Protein AF-A0AA50R0K1-F1 (afdb_monomer)

Structure (mmCIF, N/CA/C/O backbone):
data_AF-A0AA50R0K1-F1
#
_entry.id   AF-A0AA50R0K1-F1
#
loop_
_atom_site.group_PDB
_atom_site.id
_atom_site.type_symbol
_atom_site.label_atom_id
_atom_site.label_alt_id
_atom_site.label_comp_id
_atom_site.label_asym_id
_atom_site.label_entity_id
_atom_site.label_seq_id
_atom_site.pdbx_PDB_ins_code
_atom_site.Cartn_x
_atom_site.Cartn_y
_atom_site.Cartn_z
_atom_site.occupancy
_atom_site.B_iso_or_equiv
_atom_site.auth_seq_id
_atom_site.auth_comp_id
_atom_site.auth_asym_id
_atom_site.auth_atom_id
_atom_site.pdbx_PDB_model_num
ATOM 1 N N . ARG A 1 1 ? 7.514 21.927 2.673 1.00 50.72 1 ARG A N 1
ATOM 2 C CA . ARG A 1 1 ? 8.994 22.015 2.848 1.00 50.72 1 ARG A CA 1
ATOM 3 C C . ARG A 1 1 ? 9.531 20.939 3.799 1.00 50.72 1 ARG A C 1
ATOM 5 O O . ARG A 1 1 ? 10.527 20.333 3.444 1.00 50.72 1 ARG A O 1
ATOM 12 N N . ALA A 1 2 ? 8.884 20.657 4.939 1.00 49.72 2 ALA A N 1
ATOM 13 C CA . ALA A 1 2 ? 9.292 19.569 5.846 1.00 49.72 2 ALA A CA 1
ATOM 14 C C . ALA A 1 2 ? 9.049 18.148 5.285 1.00 49.72 2 ALA A C 1
ATOM 16 O O . ALA A 1 2 ? 9.862 17.261 5.512 1.00 49.72 2 ALA A O 1
ATOM 17 N N . SER A 1 3 ? 7.988 17.952 4.493 1.00 46.94 3 SER A N 1
ATOM 18 C CA . SER A 1 3 ? 7.678 16.689 3.800 1.00 46.94 3 SER A CA 1
ATOM 19 C C . SER A 1 3 ? 8.808 16.225 2.877 1.00 46.94 3 SER A C 1
ATOM 21 O O . SER A 1 3 ? 9.315 15.117 3.009 1.00 46.94 3 SER A O 1
ATOM 23 N N . ARG A 1 4 ? 9.299 17.127 2.021 1.00 55.22 4 ARG A N 1
ATOM 24 C CA . AR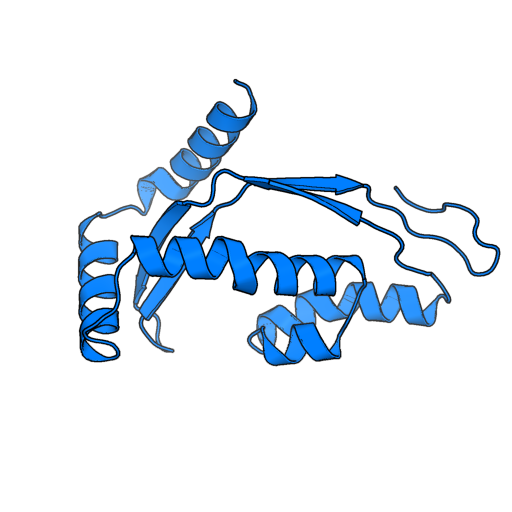G A 1 4 ? 10.431 16.867 1.118 1.00 55.22 4 ARG A CA 1
ATOM 25 C C . ARG A 1 4 ? 11.704 16.433 1.859 1.00 55.22 4 ARG A C 1
ATOM 27 O O . ARG A 1 4 ? 12.388 15.527 1.407 1.00 55.22 4 ARG A O 1
ATOM 34 N N . PHE A 1 5 ? 11.977 17.015 3.026 1.00 49.81 5 PHE A N 1
ATOM 35 C CA . PHE A 1 5 ? 13.126 16.644 3.859 1.00 49.81 5 PHE A CA 1
ATOM 36 C C . PHE A 1 5 ? 12.999 15.231 4.462 1.00 49.81 5 PHE A C 1
ATOM 38 O O . PHE A 1 5 ? 14.002 14.550 4.665 1.00 49.81 5 PHE A O 1
ATOM 45 N N . MET A 1 6 ? 11.775 14.761 4.729 1.00 55.28 6 MET A N 1
ATOM 46 C CA . MET A 1 6 ? 11.520 13.393 5.197 1.00 55.28 6 MET A CA 1
ATOM 47 C C . MET A 1 6 ? 11.699 12.379 4.063 1.00 55.28 6 MET A C 1
ATOM 49 O O . MET A 1 6 ? 12.375 11.374 4.270 1.00 55.28 6 MET A O 1
ATOM 53 N N . THR A 1 7 ? 11.199 12.673 2.857 1.00 56.12 7 THR A N 1
ATOM 54 C CA . THR A 1 7 ? 11.459 11.858 1.654 1.00 56.12 7 THR A CA 1
ATOM 55 C C . THR A 1 7 ? 12.957 11.776 1.358 1.00 56.12 7 THR A C 1
ATOM 57 O O . THR A 1 7 ? 13.484 10.691 1.129 1.00 56.12 7 THR A O 1
ATOM 60 N N . GLU A 1 8 ? 13.677 12.897 1.456 1.00 54.00 8 GLU A N 1
ATOM 61 C CA . GLU A 1 8 ? 15.134 12.946 1.290 1.00 54.00 8 GLU A CA 1
ATOM 62 C C . GLU A 1 8 ? 15.866 12.126 2.364 1.00 54.00 8 GLU A C 1
ATOM 64 O O . GLU A 1 8 ? 16.850 11.461 2.051 1.00 54.00 8 GLU A O 1
ATOM 69 N N . LYS A 1 9 ? 15.372 12.092 3.611 1.00 56.50 9 LYS A N 1
ATOM 70 C CA . LYS A 1 9 ? 15.950 11.257 4.675 1.00 56.50 9 LYS A CA 1
ATOM 71 C C . LYS A 1 9 ? 15.682 9.769 4.487 1.00 56.50 9 LYS A C 1
ATOM 73 O O . LYS A 1 9 ? 16.606 8.977 4.647 1.00 56.50 9 LYS A O 1
ATOM 78 N N . VAL A 1 10 ? 14.459 9.387 4.128 1.00 57.88 10 VAL A N 1
ATOM 79 C CA . VAL A 1 10 ? 14.113 7.996 3.801 1.00 57.88 10 VAL A CA 1
ATOM 80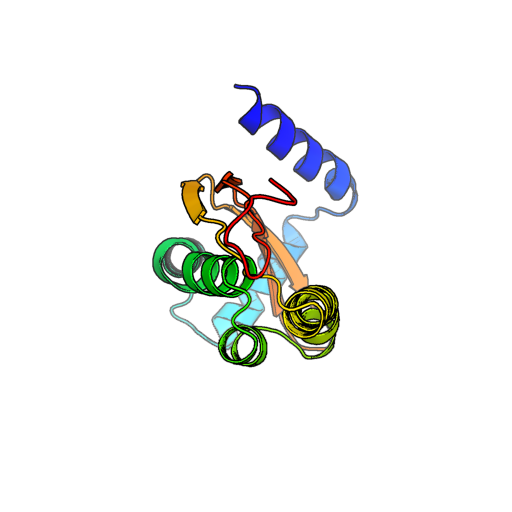 C C . VAL A 1 10 ? 14.961 7.533 2.619 1.00 57.88 10 VAL A C 1
ATOM 82 O O . VAL A 1 10 ? 15.656 6.528 2.731 1.00 57.88 10 VAL A O 1
ATOM 85 N N . SER A 1 11 ? 15.030 8.333 1.553 1.00 52.88 11 SER A N 1
ATOM 86 C CA . SER A 1 11 ? 15.952 8.105 0.443 1.00 52.88 11 SER A CA 1
ATOM 87 C C . SER A 1 11 ? 17.400 7.983 0.945 1.00 52.88 11 SER A C 1
ATOM 89 O O . SER A 1 11 ? 18.032 6.974 0.686 1.00 52.88 11 SER A O 1
ATOM 91 N N . SER A 1 12 ? 17.913 8.882 1.792 1.00 54.62 12 SER A N 1
ATOM 92 C CA . SER A 1 12 ? 19.287 8.789 2.326 1.00 54.62 12 SER A CA 1
ATOM 93 C C . SER A 1 12 ? 19.581 7.533 3.165 1.00 54.62 12 SER A C 1
ATOM 95 O O . SER A 1 12 ? 20.701 7.031 3.119 1.00 54.62 12 SER A O 1
ATOM 97 N N . LEU A 1 13 ? 18.595 6.988 3.891 1.00 56.66 13 LEU A N 1
ATOM 98 C CA . LEU A 1 13 ? 18.743 5.749 4.669 1.00 56.66 13 LEU A CA 1
ATOM 99 C C . LEU A 1 13 ? 18.802 4.513 3.766 1.00 56.66 13 LEU A C 1
ATOM 101 O O . LEU A 1 13 ? 19.523 3.563 4.059 1.00 56.66 13 LEU A O 1
ATOM 105 N N . PHE A 1 14 ? 18.098 4.554 2.638 1.00 53.94 14 PHE A N 1
ATOM 106 C CA . PHE A 1 14 ? 18.197 3.551 1.579 1.00 53.94 14 PHE A CA 1
ATOM 107 C C . PHE A 1 14 ? 19.362 3.848 0.594 1.00 53.94 14 PHE A C 1
ATOM 109 O O . PHE A 1 14 ? 19.714 3.002 -0.229 1.00 53.94 14 PHE A O 1
ATOM 116 N N . GLY A 1 15 ? 20.022 5.006 0.778 1.00 47.66 15 GLY A N 1
ATOM 117 C CA . GLY A 1 15 ? 21.138 5.634 0.046 1.00 47.66 15 GLY A CA 1
ATOM 118 C C . GLY A 1 15 ? 22.250 4.711 -0.421 1.00 47.66 15 GLY A C 1
ATOM 119 O O . GLY A 1 15 ? 22.692 4.765 -1.566 1.00 47.66 15 GLY A O 1
ATOM 120 N N . ASN A 1 16 ? 22.697 3.852 0.489 1.00 49.50 16 ASN A N 1
ATOM 121 C CA . ASN A 1 16 ? 23.850 2.982 0.277 1.00 49.50 16 ASN A CA 1
ATOM 122 C C . ASN A 1 16 ? 23.511 1.661 -0.438 1.00 49.50 16 ASN A C 1
ATOM 124 O O . ASN A 1 16 ? 24.412 0.860 -0.661 1.00 49.50 16 ASN A O 1
ATOM 128 N N . ILE A 1 17 ? 22.241 1.417 -0.789 1.00 53.31 17 ILE A N 1
ATOM 129 C CA . ILE A 1 17 ? 21.770 0.196 -1.480 1.00 53.31 17 ILE A CA 1
ATOM 130 C C . ILE A 1 17 ? 21.334 0.518 -2.928 1.00 53.31 17 ILE A C 1
ATOM 132 O O . ILE A 1 17 ? 20.916 -0.355 -3.686 1.00 53.31 17 ILE A O 1
ATOM 136 N N . PHE A 1 18 ? 21.429 1.782 -3.345 1.00 60.00 18 PHE A N 1
ATOM 137 C CA . PHE A 1 18 ? 20.903 2.238 -4.624 1.00 60.00 18 PHE A CA 1
ATOM 138 C C . PHE A 1 18 ? 21.894 2.092 -5.769 1.00 60.00 18 PHE A C 1
ATOM 140 O O . PHE A 1 18 ? 22.759 2.943 -5.983 1.00 60.00 18 PHE A O 1
ATOM 147 N N . GLU A 1 19 ? 21.667 1.097 -6.614 1.00 61.31 19 GLU A N 1
ATOM 148 C CA . GLU A 1 19 ? 22.197 1.132 -7.966 1.00 61.31 19 GLU A CA 1
ATOM 149 C C . GLU A 1 19 ? 21.057 1.364 -8.962 1.00 61.31 19 GLU A C 1
ATOM 151 O O . GLU A 1 19 ? 20.119 0.575 -9.066 1.00 61.31 19 GLU A O 1
ATOM 156 N N . LYS A 1 20 ? 21.138 2.446 -9.749 1.00 63.97 20 LYS A N 1
ATOM 157 C CA . LYS A 1 20 ? 20.198 2.719 -10.859 1.00 63.97 20 LYS A CA 1
ATOM 158 C C . LYS A 1 20 ? 20.089 1.537 -11.842 1.00 63.97 20 LYS A C 1
ATOM 160 O O . LYS A 1 20 ? 19.085 1.393 -12.537 1.00 63.97 20 LYS A O 1
ATOM 165 N N . THR A 1 21 ? 21.124 0.703 -11.897 1.00 73.69 21 THR A N 1
ATOM 166 C CA . THR A 1 21 ? 21.202 -0.540 -12.673 1.00 73.69 21 THR A CA 1
ATOM 167 C C . THR A 1 21 ? 20.182 -1.581 -12.207 1.00 73.69 21 THR A C 1
ATOM 169 O O . THR A 1 21 ? 19.588 -2.240 -13.057 1.00 73.69 21 THR A O 1
ATOM 172 N N . GLU A 1 22 ? 19.915 -1.699 -10.904 1.00 84.06 22 GLU A N 1
ATOM 173 C CA . GLU A 1 22 ? 18.979 -2.689 -10.350 1.00 84.06 22 GLU A CA 1
ATOM 174 C C . GLU A 1 22 ? 17.526 -2.366 -10.705 1.00 84.06 22 GLU A C 1
ATOM 176 O O . GLU A 1 22 ? 16.777 -3.247 -11.137 1.00 84.06 22 GLU A O 1
ATOM 181 N N . LEU A 1 23 ? 17.148 -1.084 -10.655 1.00 87.25 23 LEU A N 1
ATOM 182 C CA . LEU A 1 23 ? 15.840 -0.640 -11.139 1.00 87.25 23 LEU A CA 1
ATOM 183 C C . LEU A 1 23 ? 15.675 -0.943 -12.636 1.00 87.25 23 LEU A C 1
ATOM 185 O O . LEU A 1 23 ? 14.654 -1.494 -13.034 1.00 87.25 23 LEU A O 1
ATOM 189 N N . SER A 1 24 ? 16.684 -0.640 -13.459 1.00 88.06 24 SER A N 1
ATOM 190 C CA . SER A 1 24 ? 16.634 -0.894 -14.907 1.00 88.06 24 SER A CA 1
ATOM 191 C C . SER A 1 24 ? 16.483 -2.385 -15.244 1.00 88.06 24 SER A C 1
ATOM 193 O O . SER A 1 24 ? 15.639 -2.755 -16.064 1.00 88.06 24 SER A O 1
ATOM 195 N N . LYS A 1 25 ? 17.246 -3.261 -14.571 1.00 91.12 25 LYS A N 1
ATOM 196 C CA . LYS A 1 25 ? 17.115 -4.721 -14.718 1.00 91.12 25 LYS A CA 1
ATOM 197 C C . LYS A 1 25 ? 15.715 -5.191 -14.335 1.00 91.12 25 LYS A C 1
ATOM 199 O O . LYS A 1 25 ? 15.085 -5.913 -15.098 1.00 91.12 25 LYS A O 1
ATOM 204 N N . THR A 1 26 ? 15.211 -4.730 -13.193 1.00 94.19 26 THR A N 1
ATOM 205 C CA . THR A 1 26 ? 13.879 -5.104 -12.702 1.00 94.19 26 THR A CA 1
ATOM 206 C C . THR A 1 26 ? 12.787 -4.666 -13.677 1.00 94.19 26 THR A C 1
ATOM 208 O O . THR A 1 26 ? 11.938 -5.470 -14.045 1.00 94.19 26 THR A O 1
ATOM 211 N N . LEU A 1 27 ? 12.841 -3.422 -14.166 1.00 93.06 27 LEU A N 1
ATOM 212 C CA . LEU A 1 27 ? 11.908 -2.914 -15.176 1.00 93.06 27 LEU A CA 1
ATOM 213 C C . LEU A 1 27 ? 11.986 -3.709 -16.483 1.00 93.06 27 LEU A C 1
ATOM 215 O O . LEU A 1 27 ? 10.958 -3.972 -17.094 1.00 93.06 27 LEU A O 1
ATOM 219 N N . THR A 1 28 ? 13.185 -4.133 -16.889 1.00 93.62 28 THR A N 1
ATOM 220 C CA . THR A 1 28 ? 13.363 -4.984 -18.073 1.00 93.62 28 THR A CA 1
ATOM 221 C C . THR A 1 28 ? 12.635 -6.317 -17.907 1.00 93.62 28 THR A C 1
ATOM 223 O O . THR A 1 28 ? 11.948 -6.745 -18.831 1.00 93.62 28 THR A O 1
ATOM 226 N N . GLU A 1 29 ? 12.734 -6.959 -16.739 1.00 95.75 29 GLU A N 1
ATOM 227 C CA . GLU A 1 29 ? 11.992 -8.196 -16.465 1.00 95.75 29 GLU A CA 1
ATOM 228 C C . GLU A 1 29 ? 10.477 -7.970 -16.429 1.00 95.75 29 GLU A C 1
ATOM 230 O O . GLU A 1 29 ? 9.734 -8.775 -16.984 1.00 95.75 29 GLU A O 1
ATOM 235 N N . VAL A 1 30 ? 10.008 -6.852 -15.866 1.00 95.75 30 VAL A N 1
ATOM 236 C CA . VAL A 1 30 ? 8.580 -6.491 -15.908 1.00 95.75 30 VAL A CA 1
ATOM 237 C C . VAL A 1 30 ? 8.101 -6.328 -17.352 1.00 95.75 30 VAL A C 1
ATOM 239 O O . VAL A 1 30 ? 7.078 -6.899 -17.714 1.00 95.75 30 VAL A O 1
ATOM 242 N N . CYS A 1 31 ? 8.859 -5.639 -18.210 1.00 95.62 31 CYS A N 1
ATOM 243 C CA . CYS A 1 31 ? 8.488 -5.444 -19.614 1.00 95.62 31 CYS A CA 1
ATOM 244 C C . CYS A 1 31 ? 8.477 -6.742 -20.440 1.00 95.62 31 CYS A C 1
ATOM 246 O O . CYS A 1 31 ? 7.812 -6.806 -21.473 1.00 95.62 31 CYS A O 1
ATOM 248 N N . LYS A 1 32 ? 9.196 -7.791 -20.014 1.00 95.56 32 LYS A N 1
ATOM 249 C CA . LYS A 1 32 ? 9.075 -9.125 -20.632 1.00 95.56 32 LYS A CA 1
ATOM 250 C C . LYS A 1 32 ? 7.729 -9.783 -20.318 1.00 95.56 32 LYS A C 1
ATOM 252 O O . LYS A 1 32 ? 7.263 -10.589 -21.117 1.00 95.56 32 LYS A O 1
ATOM 257 N N . ILE A 1 33 ? 7.138 -9.462 -19.166 1.00 94.12 33 ILE A N 1
ATOM 258 C CA . ILE A 1 33 ? 5.837 -9.974 -18.717 1.00 94.12 33 ILE A CA 1
ATOM 259 C C . ILE A 1 33 ? 4.705 -9.128 -19.316 1.00 94.12 33 ILE A C 1
ATOM 261 O O . ILE A 1 33 ? 3.759 -9.677 -19.874 1.00 94.12 33 ILE A O 1
ATOM 265 N N . ASP A 1 34 ? 4.824 -7.801 -19.241 1.00 95.38 34 ASP A N 1
ATOM 266 C CA . ASP A 1 34 ? 3.900 -6.837 -19.842 1.00 95.38 34 ASP A CA 1
ATOM 267 C C . ASP A 1 34 ? 4.660 -5.848 -20.746 1.00 95.38 34 ASP A C 1
ATOM 269 O O . ASP A 1 34 ? 5.211 -4.857 -20.261 1.00 95.38 34 ASP A O 1
ATOM 273 N N . PRO A 1 35 ? 4.663 -6.062 -22.075 1.00 96.12 35 PRO A N 1
ATOM 274 C CA . PRO A 1 35 ? 5.333 -5.169 -23.021 1.00 96.12 35 PRO A CA 1
ATOM 275 C C . PRO A 1 35 ? 4.788 -3.735 -23.052 1.00 96.12 35 PRO A C 1
ATOM 277 O O . PRO A 1 35 ? 5.468 -2.843 -23.557 1.00 96.12 35 PRO A O 1
ATOM 280 N N . ASN A 1 36 ? 3.573 -3.500 -22.542 1.00 95.50 36 ASN A N 1
ATOM 281 C CA . ASN A 1 36 ? 2.967 -2.168 -22.471 1.00 95.50 36 ASN A CA 1
ATOM 282 C C . ASN A 1 36 ? 3.239 -1.469 -21.132 1.00 95.50 36 ASN A C 1
ATOM 284 O O . ASN A 1 36 ? 2.737 -0.362 -20.901 1.00 95.50 36 ASN A O 1
ATOM 288 N N . PHE A 1 37 ? 4.012 -2.101 -20.246 1.00 96.19 37 PHE A N 1
ATOM 289 C CA . PHE A 1 37 ? 4.341 -1.543 -18.951 1.00 96.19 37 PHE A CA 1
ATOM 290 C C . PHE A 1 37 ? 5.113 -0.230 -19.103 1.00 96.19 37 PHE A C 1
ATOM 292 O O . PHE A 1 37 ? 6.105 -0.126 -19.826 1.00 96.19 37 PHE A O 1
ATOM 299 N N . THR A 1 38 ? 4.694 0.782 -18.346 1.00 94.75 38 THR A N 1
ATOM 300 C CA . THR A 1 38 ? 5.481 1.999 -18.148 1.00 94.75 38 THR A CA 1
ATOM 301 C C . THR A 1 38 ? 5.433 2.393 -16.682 1.00 94.75 38 THR A C 1
ATOM 303 O O . THR A 1 38 ? 4.391 2.288 -16.035 1.00 94.75 38 THR A O 1
ATOM 306 N N . ALA A 1 39 ? 6.548 2.910 -16.160 1.00 92.12 39 ALA A N 1
ATOM 307 C CA . ALA A 1 39 ? 6.607 3.382 -14.778 1.00 92.12 39 ALA A CA 1
ATOM 308 C C . ALA A 1 39 ? 5.566 4.483 -14.501 1.00 92.12 39 ALA A C 1
ATOM 310 O O . ALA A 1 39 ? 4.984 4.524 -13.424 1.00 92.12 39 ALA A O 1
ATOM 311 N N . GLN A 1 40 ? 5.291 5.345 -15.485 1.00 93.94 40 GLN A N 1
ATOM 312 C CA . GLN A 1 40 ? 4.296 6.407 -15.351 1.00 93.94 40 GLN A CA 1
ATOM 313 C C . GLN A 1 40 ? 2.875 5.853 -15.203 1.00 93.94 40 GLN A C 1
ATOM 315 O O . GLN A 1 40 ? 2.148 6.304 -14.322 1.00 93.94 40 GLN A O 1
ATOM 320 N N . LYS A 1 41 ? 2.489 4.868 -16.025 1.00 95.81 41 LYS A N 1
ATOM 321 C CA . LYS A 1 41 ? 1.182 4.213 -15.901 1.00 95.81 41 LYS A CA 1
ATOM 322 C C . LYS A 1 41 ? 1.074 3.461 -14.577 1.00 95.81 41 LYS A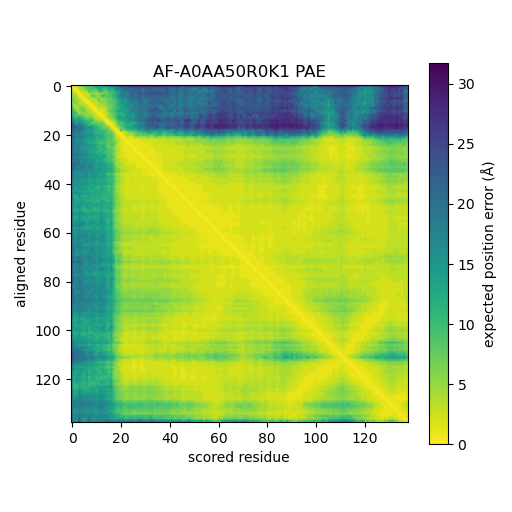 C 1
ATOM 324 O O . LYS A 1 41 ? 0.095 3.639 -13.872 1.00 95.81 41 LYS A O 1
ATOM 329 N N . PHE A 1 42 ? 2.118 2.733 -14.186 1.00 96.31 42 PHE A N 1
ATOM 330 C CA . PHE A 1 42 ? 2.148 2.043 -12.897 1.00 96.31 42 PHE A CA 1
ATOM 331 C C . PHE A 1 42 ? 1.965 3.002 -11.712 1.00 96.31 42 PHE A C 1
ATOM 333 O O . PHE A 1 42 ? 1.185 2.718 -10.814 1.00 96.31 42 PHE A O 1
ATOM 340 N N . ILE A 1 43 ? 2.612 4.172 -11.726 1.00 96.69 43 ILE A N 1
ATOM 341 C CA . ILE A 1 43 ? 2.409 5.205 -10.696 1.00 96.69 43 ILE A CA 1
ATOM 342 C C . ILE A 1 43 ? 0.960 5.719 -10.696 1.00 96.69 43 ILE A C 1
ATOM 344 O O . ILE A 1 43 ? 0.402 5.953 -9.625 1.00 96.69 43 ILE A O 1
ATOM 348 N N . GLN A 1 44 ? 0.334 5.881 -11.865 1.00 96.81 44 GLN A N 1
ATOM 349 C CA . GLN A 1 44 ? -1.081 6.259 -11.958 1.00 96.81 44 GLN A CA 1
ATOM 350 C C . GLN A 1 44 ? -2.002 5.165 -11.410 1.00 96.81 44 GLN A C 1
ATOM 352 O O . GLN A 1 44 ? -2.929 5.478 -10.668 1.00 96.81 44 GLN A O 1
ATOM 357 N N . ASP A 1 45 ? -1.727 3.900 -11.716 1.00 97.00 45 ASP A N 1
ATOM 358 C CA . ASP A 1 45 ? -2.469 2.756 -11.179 1.00 97.00 45 ASP A CA 1
ATOM 359 C C . ASP A 1 45 ? -2.298 2.680 -9.650 1.00 97.00 45 ASP A C 1
ATOM 361 O O . ASP A 1 45 ? -3.265 2.484 -8.912 1.00 97.00 45 ASP A O 1
ATOM 365 N N . CYS A 1 46 ? -1.088 2.951 -9.143 1.00 97.69 46 CYS A N 1
ATOM 366 C CA . CYS A 1 46 ? -0.838 3.089 -7.712 1.00 97.69 46 CYS A CA 1
ATOM 367 C C . CYS A 1 46 ? -1.678 4.199 -7.076 1.00 97.69 46 CYS A C 1
ATOM 369 O O . CYS A 1 46 ? -2.258 3.984 -6.015 1.00 97.69 46 CYS A O 1
ATOM 371 N N . ALA A 1 47 ? -1.744 5.367 -7.713 1.00 96.19 47 ALA A N 1
ATOM 372 C CA . ALA A 1 47 ? -2.461 6.531 -7.202 1.00 96.19 47 ALA A CA 1
ATOM 373 C C . ALA A 1 47 ? -3.979 6.358 -7.202 1.00 96.19 47 ALA A C 1
ATOM 375 O O . ALA A 1 47 ? -4.646 6.802 -6.271 1.00 96.19 47 ALA A O 1
ATOM 376 N N . ASN A 1 48 ? -4.515 5.737 -8.249 1.00 96.25 48 ASN A N 1
ATOM 377 C CA . ASN A 1 48 ? -5.951 5.703 -8.490 1.00 96.25 48 ASN A CA 1
ATOM 378 C C . ASN A 1 48 ? -6.630 4.454 -7.926 1.00 96.25 48 ASN A C 1
ATOM 380 O O . ASN A 1 48 ? -7.840 4.484 -7.722 1.00 96.25 48 ASN A O 1
ATOM 384 N N . ASP A 1 49 ? -5.877 3.375 -7.696 1.00 96.56 49 ASP A N 1
ATOM 385 C CA . ASP A 1 49 ? -6.454 2.076 -7.346 1.00 96.56 49 ASP A CA 1
ATOM 386 C C . ASP A 1 49 ? -5.689 1.391 -6.206 1.00 96.56 49 ASP A C 1
ATOM 388 O O . ASP A 1 49 ? -6.230 1.191 -5.119 1.00 96.56 49 ASP A O 1
ATOM 392 N N . ILE A 1 50 ? -4.401 1.093 -6.396 1.00 97.31 50 ILE A N 1
ATOM 393 C CA . ILE A 1 50 ? -3.671 0.201 -5.476 1.00 97.31 50 ILE A CA 1
ATOM 394 C C . ILE A 1 50 ? -3.519 0.823 -4.078 1.00 97.31 50 ILE A C 1
ATOM 396 O O . ILE A 1 50 ? -3.901 0.210 -3.080 1.00 97.31 50 ILE A O 1
ATOM 400 N N . ILE A 1 51 ? -2.958 2.034 -3.979 1.00 97.44 51 ILE A N 1
ATOM 401 C CA . ILE A 1 51 ? -2.672 2.671 -2.684 1.00 97.44 51 ILE A CA 1
ATOM 402 C C . ILE A 1 51 ? -3.972 3.019 -1.938 1.00 97.44 51 ILE A C 1
ATOM 404 O O . ILE A 1 51 ? -4.067 2.652 -0.763 1.00 97.44 51 ILE A O 1
ATOM 408 N N . PRO A 1 52 ? -4.984 3.664 -2.563 1.00 96.50 52 PRO A N 1
ATOM 409 C CA . PRO A 1 52 ? -6.236 3.972 -1.876 1.00 96.50 52 PRO A CA 1
ATOM 410 C C . PRO A 1 52 ? -6.947 2.730 -1.333 1.00 96.50 52 PRO A C 1
ATOM 412 O O . PRO A 1 52 ? -7.357 2.740 -0.175 1.00 96.50 52 PRO A O 1
ATOM 415 N N . ASN A 1 53 ? -7.047 1.646 -2.113 1.00 96.75 53 ASN A N 1
ATOM 416 C CA . ASN A 1 53 ? -7.733 0.431 -1.664 1.00 96.75 53 ASN A CA 1
ATOM 417 C C . ASN A 1 53 ? -7.024 -0.229 -0.477 1.00 96.75 53 ASN A C 1
ATOM 419 O O . ASN A 1 53 ? -7.676 -0.592 0.504 1.00 96.75 53 ASN A O 1
ATOM 423 N N . ILE A 1 54 ? -5.694 -0.359 -0.538 1.00 96.88 54 ILE A N 1
ATOM 424 C CA . ILE A 1 54 ? -4.917 -0.980 0.543 1.00 96.88 54 ILE A CA 1
ATOM 425 C C . ILE A 1 54 ? -4.989 -0.126 1.809 1.00 96.88 54 ILE A C 1
ATOM 427 O O . ILE A 1 54 ? -5.288 -0.654 2.881 1.00 96.88 54 ILE A O 1
ATOM 431 N N . LEU A 1 55 ? -4.748 1.185 1.708 1.00 96.38 55 LEU A N 1
ATOM 432 C CA . LEU A 1 55 ? -4.804 2.063 2.875 1.00 96.38 55 LEU A CA 1
ATOM 433 C C . LEU A 1 55 ? -6.204 2.091 3.489 1.00 96.38 55 LEU A C 1
ATOM 435 O O . LEU A 1 55 ? -6.322 2.008 4.711 1.00 96.38 55 LEU A O 1
ATOM 439 N N . GLU A 1 56 ? -7.261 2.175 2.674 1.00 95.56 56 GLU A N 1
ATOM 440 C CA . GLU A 1 56 ? -8.633 2.234 3.185 1.00 95.56 56 GLU A CA 1
ATOM 441 C C . GLU A 1 56 ? -8.998 0.934 3.917 1.00 95.56 56 GLU A C 1
ATOM 443 O O . GLU A 1 56 ? -9.563 0.965 5.015 1.00 95.56 56 GLU A O 1
ATOM 448 N N . ALA A 1 57 ? -8.604 -0.215 3.359 1.00 96.88 57 ALA A N 1
ATOM 449 C CA . ALA A 1 57 ? -8.766 -1.510 4.006 1.00 96.88 57 ALA A CA 1
ATOM 450 C C . ALA A 1 57 ? -7.984 -1.594 5.326 1.00 96.88 57 ALA A C 1
ATOM 452 O O . ALA A 1 57 ? -8.511 -2.097 6.318 1.00 96.88 57 ALA A O 1
ATOM 453 N N . MET A 1 58 ? -6.765 -1.048 5.390 1.00 94.75 58 MET A N 1
ATOM 454 C CA . MET A 1 58 ? -5.989 -0.985 6.633 1.00 94.75 58 MET A CA 1
ATOM 455 C C . MET A 1 58 ? -6.698 -0.153 7.706 1.00 94.75 58 MET A C 1
ATOM 457 O O . MET A 1 58 ? -6.881 -0.636 8.825 1.00 94.75 58 MET A O 1
ATOM 461 N N . VAL A 1 59 ? -7.127 1.072 7.385 1.00 94.62 59 VAL A N 1
ATOM 462 C CA . VAL A 1 59 ? -7.694 1.997 8.384 1.00 94.62 59 VAL A CA 1
ATOM 463 C C . VAL A 1 59 ? -9.097 1.599 8.846 1.00 94.62 59 VAL A C 1
ATOM 465 O O . VAL A 1 59 ? -9.448 1.856 9.995 1.00 94.62 59 VAL A O 1
ATOM 468 N N . ARG A 1 60 ? -9.885 0.928 7.995 1.00 94.62 60 ARG A N 1
ATOM 469 C CA . ARG A 1 60 ? -11.186 0.336 8.370 1.00 94.62 60 ARG A CA 1
ATOM 470 C C . ARG A 1 60 ? -11.056 -1.049 8.997 1.00 94.62 60 ARG A C 1
ATOM 472 O O . ARG A 1 60 ? -12.024 -1.590 9.535 1.00 94.62 60 ARG A O 1
ATOM 479 N N . GLY A 1 61 ? -9.866 -1.633 8.912 1.00 95.31 61 GLY A N 1
ATOM 480 C CA . GLY A 1 61 ? -9.578 -2.994 9.319 1.00 95.31 61 GLY A CA 1
ATOM 481 C C . GLY A 1 61 ? -10.332 -4.042 8.511 1.00 95.31 61 GLY A C 1
ATOM 482 O O . GLY A 1 61 ? -10.818 -5.003 9.103 1.00 95.31 61 GLY A O 1
ATOM 483 N N . ASP A 1 62 ? -10.475 -3.869 7.200 1.00 96.62 62 ASP A N 1
ATOM 484 C CA . ASP A 1 62 ? -11.070 -4.853 6.297 1.00 96.62 62 ASP A CA 1
ATOM 485 C C . ASP A 1 62 ? -10.075 -5.982 5.984 1.00 96.62 62 ASP A C 1
ATOM 487 O O . ASP A 1 62 ? -9.213 -5.884 5.112 1.00 96.62 62 ASP A O 1
ATOM 491 N N . LEU A 1 63 ? -10.181 -7.073 6.742 1.00 96.69 63 LEU A N 1
ATOM 492 C CA . LEU A 1 63 ? -9.275 -8.213 6.624 1.00 96.69 63 LEU A CA 1
ATOM 493 C C . LEU A 1 63 ? -9.443 -9.003 5.323 1.00 96.69 63 LEU A C 1
ATOM 495 O O . LEU A 1 63 ? -8.499 -9.679 4.928 1.00 96.69 63 LEU A O 1
ATOM 499 N N . GLU A 1 64 ? -10.615 -8.969 4.690 1.00 96.94 64 GLU A N 1
ATOM 500 C CA . GLU A 1 64 ? -10.841 -9.722 3.452 1.00 96.94 64 GLU A CA 1
ATOM 501 C C . GLU A 1 64 ? -10.106 -9.038 2.307 1.00 96.94 64 GLU A C 1
ATOM 503 O O . GLU A 1 64 ? -9.270 -9.665 1.659 1.00 96.94 64 GLU A O 1
ATOM 508 N N . ILE A 1 65 ? -10.285 -7.720 2.177 1.00 96.69 65 ILE A N 1
ATOM 509 C CA . ILE A 1 65 ? -9.559 -6.923 1.185 1.00 96.69 65 ILE A CA 1
ATOM 510 C C . ILE A 1 65 ? -8.048 -7.026 1.424 1.00 96.69 65 ILE A C 1
ATOM 512 O O . ILE A 1 65 ? -7.293 -7.320 0.501 1.00 96.69 65 ILE A O 1
ATOM 516 N N . LEU A 1 66 ? -7.572 -6.868 2.665 1.00 97.06 66 LEU A N 1
ATOM 517 C CA . LEU A 1 66 ? -6.132 -6.973 2.941 1.00 97.06 66 LEU A CA 1
ATOM 518 C C . LEU A 1 66 ? -5.541 -8.332 2.559 1.00 97.06 66 LEU A C 1
ATOM 520 O O . LEU A 1 66 ? -4.378 -8.391 2.165 1.00 97.06 66 LEU A O 1
ATOM 524 N N . LYS A 1 67 ? -6.314 -9.414 2.678 1.00 96.94 67 LYS A N 1
ATOM 525 C CA . LYS A 1 67 ? -5.861 -10.754 2.305 1.00 96.94 67 LYS A CA 1
ATOM 526 C C . LYS A 1 67 ? -5.691 -10.902 0.794 1.00 96.94 67 LYS A C 1
ATOM 528 O O . LYS A 1 67 ? -4.750 -11.566 0.374 1.00 96.94 67 LYS A O 1
ATOM 533 N N . ASP A 1 68 ? -6.560 -10.278 0.005 1.00 96.88 68 ASP A N 1
ATOM 534 C CA . ASP A 1 68 ? -6.495 -10.334 -1.458 1.00 96.88 68 ASP A CA 1
ATOM 535 C C . ASP A 1 68 ? -5.328 -9.506 -2.021 1.00 96.88 68 ASP A C 1
ATOM 537 O O . ASP A 1 68 ? -4.737 -9.874 -3.035 1.00 96.88 68 ASP A O 1
ATOM 541 N N . TRP A 1 69 ? -4.952 -8.416 -1.342 1.00 96.25 69 TRP A N 1
ATOM 542 C CA . TRP A 1 69 ? -3.878 -7.519 -1.788 1.00 96.25 69 TRP A CA 1
ATOM 543 C C . TRP A 1 69 ? -2.484 -7.857 -1.241 1.00 96.25 69 TRP A C 1
ATOM 545 O O . TRP A 1 69 ? -1.482 -7.433 -1.819 1.00 96.25 69 TRP A O 1
ATOM 555 N N . CYS A 1 70 ? -2.383 -8.581 -0.122 1.00 94.56 70 CYS A N 1
ATOM 556 C CA . CYS A 1 70 ? -1.109 -8.810 0.563 1.00 94.56 70 CYS A CA 1
ATOM 557 C C . CYS A 1 70 ? -0.614 -10.254 0.442 1.00 94.56 70 CYS A C 1
ATOM 559 O O . CYS A 1 70 ? -1.363 -11.211 0.620 1.00 94.56 70 CYS A O 1
ATOM 561 N N . TYR A 1 71 ? 0.706 -10.417 0.307 1.00 93.06 71 TYR A N 1
ATOM 562 C CA . TYR A 1 71 ? 1.356 -11.698 0.591 1.00 93.06 71 TYR A CA 1
ATOM 563 C C . TYR A 1 71 ? 1.095 -12.136 2.039 1.00 93.06 71 TYR A C 1
ATOM 565 O O . TYR A 1 71 ? 1.056 -11.307 2.951 1.00 93.06 71 TYR A O 1
ATOM 573 N N . GLU A 1 72 ? 1.001 -13.450 2.263 1.00 93.06 72 GLU A N 1
ATOM 574 C CA . GLU A 1 72 ? 0.607 -14.056 3.544 1.00 93.06 72 GLU A CA 1
ATOM 575 C C . GLU A 1 72 ? 1.385 -13.508 4.753 1.00 93.06 72 GLU A C 1
ATOM 577 O O . GLU A 1 72 ? 0.793 -13.175 5.782 1.00 93.06 72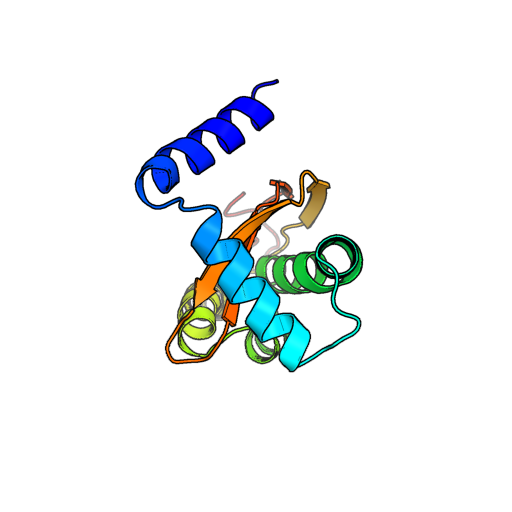 GLU A O 1
ATOM 582 N N . GLY A 1 73 ? 2.707 -13.359 4.624 1.00 92.44 73 GLY A N 1
ATOM 583 C CA . GLY A 1 73 ? 3.548 -12.827 5.698 1.00 92.44 73 GLY A CA 1
ATOM 584 C C . GLY A 1 73 ? 3.171 -11.398 6.100 1.00 92.44 73 GLY A C 1
ATOM 585 O O . GLY A 1 73 ? 3.043 -11.105 7.287 1.00 92.44 73 GLY A O 1
ATOM 586 N N . VAL A 1 74 ? 2.931 -10.524 5.118 1.00 92.38 74 VAL A N 1
ATOM 587 C CA . VAL A 1 74 ? 2.531 -9.127 5.353 1.00 92.38 74 VAL A CA 1
ATOM 588 C C . VAL A 1 74 ? 1.105 -9.066 5.893 1.00 92.38 74 VAL A C 1
ATOM 590 O O . VAL A 1 74 ? 0.851 -8.369 6.875 1.00 92.38 74 VAL A O 1
ATOM 593 N N . TYR A 1 75 ? 0.192 -9.855 5.320 1.00 96.94 75 TYR A N 1
ATOM 594 C CA . TYR A 1 75 ? -1.188 -9.954 5.790 1.00 96.94 75 TYR A CA 1
ATOM 595 C C . TYR A 1 75 ? -1.256 -10.312 7.278 1.00 96.94 75 TYR A C 1
ATOM 597 O O . TYR A 1 75 ? -1.962 -9.653 8.036 1.00 96.94 75 TYR A O 1
ATOM 605 N N . ASN A 1 76 ? -0.499 -11.315 7.729 1.00 95.06 76 ASN A N 1
ATOM 606 C CA . ASN A 1 76 ? -0.527 -11.751 9.126 1.00 95.06 76 ASN A CA 1
ATOM 607 C C . ASN A 1 76 ? -0.054 -10.659 10.101 1.00 95.06 76 ASN A C 1
ATOM 609 O O . ASN A 1 76 ? -0.624 -10.513 11.188 1.00 95.06 76 ASN A O 1
ATOM 613 N N . ILE A 1 77 ? 0.938 -9.860 9.698 1.00 95.69 77 ILE A N 1
ATOM 614 C CA . ILE A 1 77 ? 1.417 -8.710 10.477 1.00 95.69 77 ILE A CA 1
ATOM 615 C C . ILE A 1 77 ? 0.313 -7.650 10.588 1.00 95.69 77 ILE A C 1
ATOM 617 O O . ILE A 1 77 ? 0.004 -7.213 11.695 1.00 95.69 77 ILE A O 1
ATOM 621 N N . LEU A 1 78 ? -0.324 -7.285 9.471 1.00 94.50 78 LEU A N 1
ATOM 622 C CA . LEU A 1 78 ? -1.390 -6.274 9.441 1.00 94.50 78 LEU A CA 1
ATOM 623 C C . LEU A 1 78 ? -2.664 -6.738 10.164 1.00 94.50 78 LEU A C 1
ATOM 625 O O . LEU A 1 78 ? -3.305 -5.967 10.876 1.00 94.50 78 LEU A O 1
ATOM 629 N N . ALA A 1 79 ? -3.027 -8.011 10.018 1.00 96.19 79 ALA A N 1
ATOM 630 C CA . ALA A 1 79 ? -4.271 -8.562 10.537 1.00 96.19 79 ALA A CA 1
ATOM 631 C C . ALA A 1 79 ? -4.284 -8.705 12.063 1.00 96.19 79 ALA A C 1
ATOM 633 O O . ALA A 1 79 ? -5.354 -8.674 12.670 1.00 96.19 79 ALA A O 1
ATOM 634 N N . THR A 1 80 ? -3.121 -8.895 12.689 1.00 96.50 80 THR A N 1
ATOM 635 C CA . THR A 1 80 ? -3.006 -9.137 14.135 1.00 96.50 80 THR A CA 1
ATOM 636 C C . THR A 1 80 ? -3.611 -8.007 14.983 1.00 96.50 80 THR A C 1
ATOM 638 O O . THR A 1 80 ? -4.544 -8.299 15.738 1.00 96.50 80 THR A O 1
ATOM 641 N N . PRO A 1 81 ? -3.184 -6.733 14.853 1.00 93.56 81 PRO A N 1
ATOM 642 C CA . PRO A 1 81 ? -3.769 -5.637 15.631 1.00 93.56 81 PRO A CA 1
ATOM 643 C C . PRO A 1 81 ? -5.256 -5.421 15.313 1.00 93.56 81 PRO A C 1
ATOM 645 O O . PRO A 1 81 ? -6.060 -5.233 16.221 1.00 93.56 81 PRO A O 1
ATOM 648 N N . ILE A 1 82 ? -5.664 -5.554 14.045 1.00 95.75 82 ILE A N 1
ATOM 649 C CA . ILE A 1 82 ? -7.072 -5.415 13.634 1.00 95.75 82 ILE A CA 1
ATOM 650 C C . ILE A 1 82 ? -7.955 -6.467 14.325 1.00 95.75 82 ILE A C 1
ATOM 652 O O . ILE A 1 82 ? -9.028 -6.151 14.845 1.00 95.75 82 ILE A O 1
ATOM 656 N N . LYS A 1 83 ? -7.512 -7.732 14.357 1.00 96.38 83 LYS A N 1
ATOM 657 C CA . LYS A 1 83 ? -8.230 -8.821 15.038 1.00 96.38 83 LYS A CA 1
ATOM 658 C C . LYS A 1 83 ? -8.329 -8.574 16.541 1.00 96.3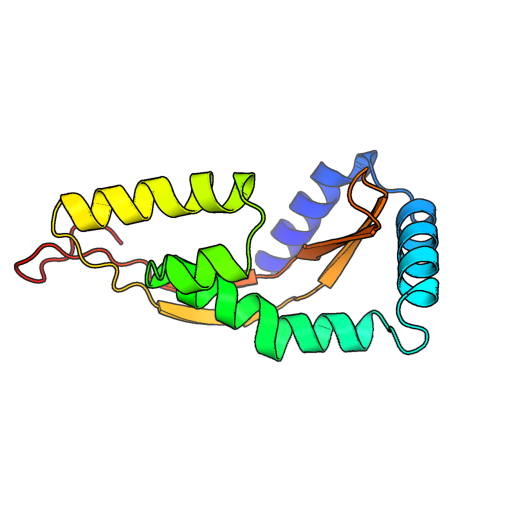8 83 LYS A C 1
ATOM 660 O O . LYS A 1 83 ? -9.387 -8.826 17.111 1.00 96.38 83 LYS A O 1
ATOM 665 N N . GLN A 1 84 ? -7.270 -8.058 17.164 1.00 94.88 84 GLN A N 1
ATOM 666 C CA . GLN A 1 84 ? -7.273 -7.702 18.585 1.00 94.88 84 GLN A CA 1
ATOM 667 C C . GLN A 1 84 ? -8.282 -6.587 18.885 1.00 94.88 84 GLN A C 1
ATOM 669 O O . GLN A 1 84 ? -9.112 -6.755 19.776 1.00 94.88 84 GLN A O 1
ATOM 674 N N . CYS A 1 85 ? -8.296 -5.503 18.100 1.00 93.94 85 CYS A N 1
ATOM 675 C CA . CYS A 1 85 ? -9.296 -4.438 18.238 1.00 93.94 85 CYS A CA 1
ATOM 676 C C . CYS A 1 85 ? -10.725 -4.993 18.145 1.00 93.94 85 CYS A C 1
ATOM 678 O O . CYS A 1 85 ? -11.558 -4.706 19.002 1.00 93.94 85 CYS A O 1
ATOM 680 N N . ARG A 1 86 ? -10.996 -5.855 17.154 1.00 93.69 86 ARG A N 1
ATOM 681 C CA . ARG A 1 86 ? -12.311 -6.497 16.988 1.00 93.69 86 ARG A CA 1
ATOM 682 C C . ARG A 1 86 ? -12.690 -7.380 18.182 1.00 93.69 86 ARG A C 1
ATOM 684 O O . ARG A 1 86 ? -13.832 -7.327 18.628 1.00 93.69 86 ARG A O 1
ATOM 691 N N . GLN A 1 87 ? -11.754 -8.166 18.720 1.00 95.50 87 GLN A N 1
ATOM 692 C CA . GLN A 1 87 ? -11.989 -9.019 19.896 1.00 95.50 87 GLN A CA 1
ATOM 693 C C . GLN A 1 87 ? -12.315 -8.210 21.157 1.00 95.50 87 GLN A C 1
ATOM 695 O O . GLN A 1 87 ? -13.129 -8.645 21.967 1.00 95.50 87 GLN A O 1
ATOM 700 N N . LEU A 1 88 ? -11.717 -7.026 21.303 1.00 95.12 88 LEU A N 1
ATOM 701 C CA . LEU A 1 88 ? -11.992 -6.097 22.401 1.00 95.12 88 LEU A CA 1
ATOM 702 C C . LEU A 1 88 ? -13.294 -5.297 22.208 1.00 95.12 88 LEU A C 1
ATOM 704 O O . LEU A 1 88 ? -13.665 -4.507 23.074 1.00 95.12 88 LEU A O 1
ATOM 708 N N . GLY A 1 89 ? -14.002 -5.494 21.090 1.00 94.81 89 GLY A N 1
ATOM 709 C CA . GLY A 1 89 ? -15.212 -4.742 20.759 1.00 94.81 89 GLY A CA 1
ATOM 710 C C . GLY A 1 89 ? -14.936 -3.292 20.357 1.00 94.81 89 GLY A C 1
ATOM 711 O O . GLY A 1 89 ? -15.820 -2.445 20.483 1.00 94.81 89 GLY A O 1
ATOM 712 N N . TYR A 1 90 ? -13.716 -2.993 19.903 1.00 96.38 90 TYR A N 1
ATOM 713 C CA . TYR A 1 90 ? -13.339 -1.671 19.418 1.00 96.38 90 TYR A CA 1
ATOM 714 C C . TYR A 1 90 ? -13.692 -1.495 17.944 1.00 96.38 90 TYR A C 1
ATOM 716 O O . TYR A 1 90 ? -13.671 -2.438 17.149 1.00 96.38 90 TYR A O 1
ATOM 724 N N . LYS A 1 91 ? -13.974 -0.248 17.575 1.00 94.12 91 LYS A N 1
ATOM 725 C CA . LYS A 1 91 ? -14.270 0.176 16.213 1.00 94.12 91 LYS A CA 1
ATOM 726 C C . LYS A 1 91 ? -13.137 1.052 15.687 1.00 94.12 91 LYS A C 1
ATOM 728 O O . LYS A 1 91 ? -12.815 2.071 16.293 1.00 94.12 91 LYS A O 1
ATOM 733 N N . LEU A 1 92 ? -12.583 0.676 14.539 1.00 95.19 92 LEU A N 1
ATOM 734 C CA . LEU A 1 92 ? -11.653 1.506 13.776 1.00 95.19 92 LEU A CA 1
ATOM 735 C C . LEU A 1 92 ? -12.471 2.526 12.968 1.00 95.19 92 LEU A C 1
ATOM 737 O O . LEU A 1 92 ? -13.308 2.145 12.151 1.00 95.19 92 LEU A O 1
ATOM 741 N N . ASP A 1 93 ? -12.287 3.812 13.256 1.00 94.38 93 ASP A N 1
ATOM 742 C CA . ASP A 1 93 ? -13.054 4.938 12.692 1.00 94.38 93 ASP A CA 1
ATOM 743 C C . ASP A 1 93 ? -12.121 5.990 12.058 1.00 94.38 93 ASP A C 1
ATOM 745 O O . ASP A 1 93 ? -12.491 7.150 11.867 1.00 94.38 93 ASP A O 1
ATOM 749 N N . SER A 1 94 ? -10.889 5.572 11.761 1.00 95.81 94 SER A N 1
ATOM 750 C CA . SER A 1 94 ? -9.860 6.360 11.090 1.00 95.81 94 SER A CA 1
ATOM 751 C C . SER A 1 94 ? -10.275 6.740 9.665 1.00 95.81 94 SER A C 1
ATOM 753 O O . SER A 1 94 ? -11.056 6.039 9.018 1.00 95.81 94 SER A O 1
ATOM 755 N N . LYS A 1 95 ? -9.741 7.855 9.160 1.00 94.88 95 LYS A N 1
ATOM 756 C CA . LYS A 1 95 ? -10.041 8.378 7.819 1.00 94.88 95 LYS A CA 1
ATOM 757 C C . LYS A 1 95 ? -8.787 8.843 7.106 1.00 94.88 95 LYS A C 1
ATOM 759 O O . LYS A 1 95 ? -8.000 9.593 7.681 1.00 94.88 95 LYS A O 1
ATOM 764 N N . ILE A 1 96 ? -8.664 8.478 5.837 1.00 96.25 96 ILE A N 1
ATOM 765 C CA . ILE A 1 96 ? -7.659 9.038 4.936 1.00 96.25 96 ILE A CA 1
ATOM 766 C C . ILE A 1 96 ? -8.180 10.383 4.426 1.00 96.25 96 ILE A C 1
ATOM 768 O O . ILE A 1 96 ? -9.340 10.500 4.034 1.00 96.25 96 ILE A O 1
A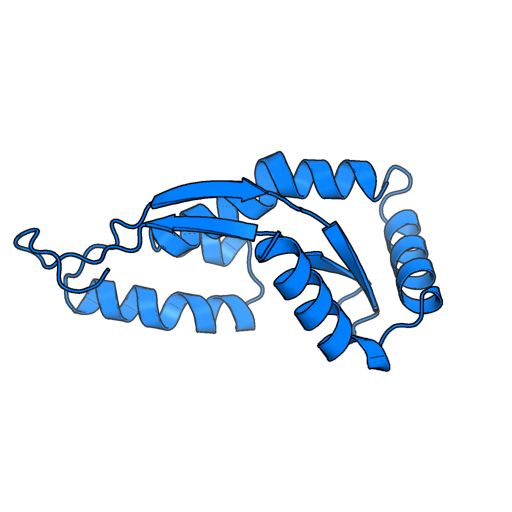TOM 772 N N . LEU A 1 97 ? -7.336 11.408 4.482 1.00 96.75 97 LEU A N 1
ATOM 773 C CA . LEU A 1 97 ? -7.650 12.759 4.018 1.00 96.75 97 LEU A CA 1
ATOM 774 C C . LEU A 1 97 ? -7.031 13.048 2.657 1.00 96.75 97 LEU A C 1
ATOM 776 O O . LEU A 1 97 ? -7.673 13.681 1.824 1.00 96.75 97 LEU A O 1
ATOM 780 N N . ASP A 1 98 ? -5.787 12.617 2.459 1.00 96.06 98 ASP A N 1
ATOM 781 C CA . ASP A 1 98 ? -5.022 12.921 1.256 1.00 96.06 98 ASP A CA 1
ATOM 782 C C . ASP A 1 98 ? -3.930 11.876 1.010 1.00 96.06 98 ASP A C 1
ATOM 784 O O . ASP A 1 98 ? -3.420 11.277 1.962 1.00 96.06 98 ASP A O 1
ATOM 788 N N . ILE A 1 99 ? -3.571 11.678 -0.260 1.00 96.00 99 ILE A N 1
ATOM 789 C CA . ILE A 1 99 ? -2.466 10.825 -0.712 1.00 96.00 99 ILE A CA 1
ATOM 790 C C . ILE A 1 99 ? -1.713 11.586 -1.805 1.00 96.00 99 ILE A C 1
ATOM 792 O O . ILE A 1 99 ? -2.262 11.892 -2.860 1.00 96.00 99 ILE A O 1
ATOM 796 N N . GLU A 1 100 ? -0.433 11.856 -1.577 1.00 94.62 100 GLU A N 1
ATOM 797 C CA . GLU A 1 100 ? 0.404 12.644 -2.477 1.00 94.62 100 GLU A CA 1
ATOM 798 C C . GLU A 1 100 ? 1.830 12.082 -2.591 1.00 94.62 100 GLU A C 1
ATOM 800 O O . GLU A 1 100 ? 2.221 11.150 -1.888 1.00 94.62 100 GLU A O 1
ATOM 805 N N . GLN A 1 101 ? 2.631 12.673 -3.488 1.00 93.94 101 GLN A N 1
ATOM 806 C CA . GLN A 1 101 ? 4.063 12.371 -3.654 1.00 93.94 101 GLN A CA 1
ATOM 807 C C . GLN A 1 101 ? 4.352 10.881 -3.907 1.00 93.94 101 GLN A C 1
ATOM 809 O O . GLN A 1 101 ? 5.240 10.291 -3.294 1.00 93.94 101 GLN A O 1
ATOM 814 N N . ILE A 1 102 ? 3.578 10.277 -4.812 1.00 95.19 102 ILE A N 1
ATOM 815 C CA . ILE A 1 102 ? 3.746 8.881 -5.215 1.00 95.19 102 ILE A CA 1
ATOM 816 C C . ILE A 1 102 ? 4.927 8.777 -6.182 1.00 95.19 102 ILE A C 1
ATOM 818 O O . ILE A 1 102 ? 4.907 9.353 -7.270 1.00 95.19 102 ILE A O 1
ATOM 822 N N . GLU A 1 103 ? 5.946 8.021 -5.792 1.00 91.19 103 GLU A N 1
ATOM 823 C CA . GLU A 1 103 ? 7.204 7.893 -6.524 1.00 91.19 103 GLU A CA 1
ATOM 824 C C . GLU A 1 103 ? 7.668 6.435 -6.557 1.00 91.19 103 GLU A C 1
ATOM 826 O O . GLU A 1 103 ? 7.731 5.766 -5.526 1.00 91.19 103 GLU A O 1
ATOM 831 N N . LEU A 1 104 ? 8.040 5.939 -7.741 1.00 91.75 104 LEU A N 1
ATOM 832 C CA . LEU A 1 104 ? 8.759 4.673 -7.880 1.00 91.75 104 LEU A CA 1
ATOM 833 C C . LEU A 1 104 ? 10.229 4.895 -7.500 1.00 91.75 104 LEU A C 1
ATOM 835 O O . LEU A 1 104 ? 10.962 5.556 -8.235 1.00 91.75 104 LEU A O 1
ATOM 839 N N . VAL A 1 105 ? 10.662 4.332 -6.373 1.00 88.94 105 VAL A N 1
ATOM 840 C CA . VAL A 1 105 ? 11.989 4.611 -5.798 1.00 88.94 105 VAL A CA 1
ATOM 841 C C . VAL A 1 105 ? 13.001 3.489 -6.003 1.00 88.94 105 VAL A C 1
ATOM 843 O O . VAL A 1 105 ? 14.205 3.740 -5.966 1.00 88.94 105 VAL A O 1
ATOM 846 N N . MET A 1 106 ? 12.548 2.249 -6.211 1.00 86.31 106 MET A N 1
ATOM 847 C CA . MET A 1 106 ? 13.434 1.092 -6.354 1.00 86.31 106 MET A CA 1
ATOM 848 C C . MET A 1 106 ? 12.773 -0.018 -7.170 1.00 86.31 106 MET A C 1
ATOM 850 O O . MET A 1 106 ? 11.558 -0.193 -7.148 1.00 86.31 106 MET A O 1
ATOM 854 N N . GLY A 1 107 ? 13.603 -0.788 -7.866 1.00 91.12 107 GLY A N 1
ATOM 855 C CA . GLY A 1 107 ? 13.258 -2.101 -8.386 1.00 91.12 107 GLY A CA 1
ATOM 856 C C . GLY A 1 107 ? 14.297 -3.098 -7.891 1.00 91.12 107 GLY A C 1
ATOM 857 O O . GLY A 1 107 ? 15.484 -2.766 -7.857 1.00 91.12 107 GLY A O 1
ATOM 858 N N . LYS A 1 108 ? 13.857 -4.280 -7.471 1.00 90.12 108 LYS A N 1
ATOM 859 C CA . LYS A 1 108 ? 14.732 -5.352 -7.010 1.00 90.12 108 LYS A CA 1
ATOM 860 C C . LYS A 1 108 ? 14.222 -6.701 -7.496 1.00 90.12 108 LYS A C 1
ATOM 862 O O . LYS A 1 108 ? 13.037 -7.000 -7.376 1.00 90.12 108 LYS A O 1
ATOM 867 N N . MET A 1 109 ? 15.132 -7.544 -7.968 1.00 91.38 109 MET A N 1
ATOM 868 C CA . MET A 1 109 ? 14.825 -8.949 -8.217 1.00 91.38 109 MET A CA 1
ATOM 869 C C . MET A 1 109 ? 14.789 -9.714 -6.894 1.00 91.38 109 MET A C 1
ATOM 871 O O . MET A 1 109 ? 15.736 -9.660 -6.107 1.00 91.38 109 MET A O 1
ATOM 875 N N . MET A 1 110 ? 13.689 -10.417 -6.651 1.00 89.19 110 MET A N 1
ATOM 876 C CA . MET A 1 110 ? 13.517 -11.328 -5.523 1.00 89.19 110 MET A CA 1
ATOM 877 C C . MET A 1 110 ? 13.230 -12.740 -6.039 1.00 89.19 110 MET A C 1
ATOM 879 O O . MET A 1 110 ? 12.898 -12.917 -7.211 1.00 89.19 110 MET A O 1
ATOM 883 N N . ASP A 1 111 ? 13.319 -13.742 -5.163 1.00 87.12 111 ASP A N 1
ATOM 884 C CA . ASP A 1 111 ? 13.043 -15.142 -5.520 1.00 87.12 111 ASP A CA 1
ATOM 885 C C . ASP A 1 111 ? 11.621 -15.332 -6.079 1.00 87.12 111 ASP A C 1
ATOM 887 O O . ASP A 1 111 ? 11.373 -16.223 -6.886 1.00 87.12 111 ASP A O 1
ATOM 891 N N . GLN A 1 112 ? 10.686 -14.467 -5.674 1.00 83.81 112 GLN A N 1
ATOM 892 C CA . GLN A 1 112 ? 9.291 -14.463 -6.118 1.00 83.81 112 GLN A CA 1
ATOM 893 C C . GLN A 1 112 ? 9.059 -13.685 -7.429 1.00 83.81 112 GLN A C 1
ATOM 895 O O . GLN A 1 112 ? 7.947 -13.714 -7.951 1.00 83.81 112 GLN A O 1
ATOM 900 N N . GLY A 1 113 ? 10.070 -12.987 -7.962 1.00 90.38 113 GLY A N 1
ATOM 901 C CA . GLY A 1 113 ? 9.973 -12.186 -9.188 1.00 90.38 113 GLY A CA 1
ATOM 902 C C . GLY A 1 113 ? 10.468 -10.737 -9.048 1.00 90.38 113 GLY A C 1
ATOM 903 O O . GLY A 1 113 ? 11.065 -10.372 -8.029 1.00 90.38 113 GLY A O 1
ATOM 904 N N . PRO A 1 114 ? 10.264 -9.898 -10.084 1.00 94.69 114 PRO A N 1
ATOM 905 C CA . PRO A 1 114 ? 10.616 -8.482 -10.033 1.00 94.69 114 PRO A CA 1
ATOM 906 C C . PRO A 1 114 ? 9.706 -7.728 -9.055 1.00 94.69 114 PRO A C 1
ATOM 908 O O . PRO A 1 114 ? 8.483 -7.765 -9.175 1.00 94.69 114 PRO A O 1
ATOM 911 N N . VAL A 1 115 ? 10.300 -7.007 -8.106 1.00 93.19 115 VAL A N 1
ATOM 912 C CA . VAL A 1 115 ? 9.588 -6.207 -7.101 1.00 93.19 115 VAL A CA 1
ATOM 913 C C . VAL A 1 115 ? 9.873 -4.729 -7.320 1.00 93.19 115 VAL A C 1
ATOM 915 O O . VAL A 1 115 ? 11.028 -4.313 -7.390 1.00 93.19 115 VAL A O 1
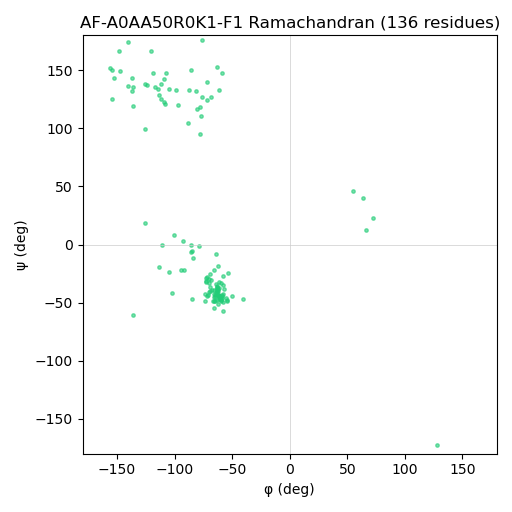ATOM 918 N N . LEU A 1 116 ? 8.814 -3.927 -7.393 1.00 93.75 116 LEU A N 1
ATOM 919 C CA . LEU A 1 116 ? 8.882 -2.471 -7.471 1.00 93.75 116 LEU A CA 1
ATOM 920 C C . LEU A 1 116 ? 8.494 -1.868 -6.121 1.00 93.75 116 LEU A C 1
ATOM 922 O O . LEU A 1 116 ? 7.500 -2.267 -5.518 1.00 93.75 116 LEU A O 1
ATOM 926 N N . VAL A 1 117 ? 9.275 -0.901 -5.649 1.00 92.31 117 VAL A N 1
ATOM 927 C CA . VAL A 1 117 ? 9.031 -0.201 -4.386 1.00 92.31 117 VAL A CA 1
ATOM 928 C C . VAL A 1 117 ? 8.590 1.218 -4.690 1.00 92.31 117 VAL A C 1
ATOM 930 O O . VAL A 1 117 ? 9.316 1.983 -5.330 1.00 92.31 117 VAL A O 1
ATOM 933 N N . VAL A 1 118 ? 7.411 1.566 -4.191 1.00 94.06 118 VAL A N 1
ATOM 934 C CA . VAL A 1 118 ? 6.814 2.894 -4.315 1.00 94.06 118 VAL A CA 1
ATOM 935 C C . VAL A 1 118 ? 6.780 3.550 -2.942 1.00 94.06 118 VAL A C 1
ATOM 937 O O . VAL A 1 118 ? 6.453 2.904 -1.947 1.00 94.06 118 VAL A O 1
ATOM 940 N N . THR A 1 119 ? 7.109 4.834 -2.883 1.00 94.44 119 THR A N 1
ATOM 941 C CA . THR A 1 119 ? 6.872 5.672 -1.706 1.00 94.44 119 THR A CA 1
ATOM 942 C C . THR A 1 119 ? 5.742 6.637 -1.989 1.00 94.44 119 THR A C 1
ATOM 944 O O . THR A 1 119 ? 5.596 7.099 -3.115 1.00 94.44 119 THR A O 1
ATOM 947 N N . PHE A 1 120 ? 4.972 6.964 -0.963 1.00 96.25 120 PHE A N 1
ATOM 948 C CA . PHE A 1 120 ? 3.932 7.981 -1.010 1.00 96.25 120 PHE A CA 1
ATOM 949 C C . PHE A 1 120 ? 3.814 8.644 0.362 1.00 96.25 120 PHE A C 1
ATOM 951 O O . PHE A 1 120 ? 4.347 8.145 1.358 1.00 96.25 120 PHE A O 1
ATOM 958 N N . GLN A 1 121 ? 3.111 9.768 0.421 1.00 95.88 121 GLN A N 1
ATOM 959 C CA . GLN A 1 121 ? 2.720 10.420 1.663 1.00 95.88 121 GLN A CA 1
ATOM 960 C C . GLN A 1 121 ? 1.205 10.383 1.784 1.00 95.88 121 GLN A C 1
ATOM 962 O O . GLN A 1 121 ? 0.501 10.684 0.828 1.00 95.88 121 GLN A O 1
ATOM 967 N N . SER A 1 122 ? 0.705 10.019 2.962 1.00 95.50 122 SER A N 1
ATOM 968 C CA . SER A 1 122 ? -0.723 10.041 3.264 1.00 95.50 122 SER A CA 1
ATOM 969 C C . SER A 1 122 ? -0.997 10.899 4.489 1.00 95.50 122 SER A C 1
ATOM 971 O O . SER A 1 122 ? -0.297 10.789 5.500 1.00 95.50 122 SER A O 1
ATOM 973 N N . GLN A 1 123 ? -2.047 11.708 4.427 1.00 96.19 123 GLN A N 1
ATOM 974 C CA . GLN A 1 123 ? -2.605 12.397 5.584 1.00 96.19 123 GLN A CA 1
ATOM 975 C C . GLN A 1 123 ? -3.815 11.618 6.079 1.00 96.19 123 GLN A C 1
ATOM 977 O O . GLN A 1 123 ? -4.674 11.232 5.289 1.00 96.19 123 GLN A O 1
ATOM 982 N N . GLN A 1 124 ? -3.892 11.386 7.386 1.00 94.50 124 GLN A N 1
ATOM 983 C CA . GLN A 1 124 ? -4.963 10.597 7.981 1.00 94.50 124 GLN A CA 1
ATOM 984 C C . GLN A 1 124 ? -5.320 11.098 9.378 1.00 94.50 124 GLN A C 1
ATOM 986 O O . GLN A 1 124 ? -4.467 11.600 10.110 1.00 94.50 124 GLN A O 1
ATOM 991 N N . ILE A 1 125 ? -6.590 10.935 9.736 1.00 95.25 125 ILE A N 1
ATOM 992 C CA . ILE A 1 125 ? -7.089 11.066 11.102 1.00 95.25 125 ILE A CA 1
ATOM 993 C C . ILE A 1 125 ? -7.165 9.658 11.668 1.00 95.25 125 ILE A C 1
ATOM 995 O O . ILE A 1 125 ? -7.899 8.824 11.135 1.00 95.25 125 ILE A O 1
ATOM 999 N N . MET A 1 126 ? -6.429 9.403 12.743 1.00 94.50 126 MET A N 1
ATOM 1000 C CA . MET A 1 126 ? -6.507 8.136 13.457 1.00 94.50 126 MET A CA 1
ATOM 1001 C C . MET A 1 126 ? -7.614 8.224 14.504 1.00 94.50 126 MET A C 1
ATOM 1003 O O . MET A 1 126 ? -7.738 9.225 15.204 1.00 94.50 126 MET A O 1
ATOM 1007 N N . CYS A 1 127 ? -8.471 7.210 14.577 1.00 95.69 127 CYS A N 1
ATOM 1008 C CA . CYS A 1 127 ? -9.495 7.143 15.607 1.00 95.69 127 CYS A CA 1
ATOM 1009 C C . CYS A 1 127 ? -9.905 5.698 15.873 1.00 95.69 127 CYS A C 1
ATOM 1011 O O . CYS A 1 127 ? -10.353 4.984 14.973 1.00 95.69 127 CYS A O 1
ATOM 1013 N N . VAL A 1 128 ? -9.816 5.292 17.133 1.00 95.81 128 VAL A N 1
ATOM 1014 C CA . VAL A 1 128 ? -10.391 4.048 17.637 1.00 95.81 128 VAL A CA 1
ATOM 1015 C C . VAL A 1 128 ? -11.440 4.396 18.679 1.00 95.81 128 VAL A C 1
ATOM 1017 O O . VAL A 1 128 ? -11.228 5.256 19.541 1.00 95.81 128 VAL A O 1
ATOM 1020 N N . ARG A 1 129 ? -12.587 3.723 18.601 1.00 96.44 129 ARG A N 1
ATOM 1021 C CA . ARG A 1 129 ? -13.704 3.904 19.526 1.00 96.44 129 ARG A CA 1
ATOM 1022 C C . ARG A 1 129 ? -14.026 2.628 20.283 1.00 96.44 129 ARG A C 1
ATOM 1024 O O . ARG A 1 129 ? -13.904 1.536 19.734 1.00 96.44 129 ARG A O 1
ATOM 1031 N N . ASP A 1 130 ? -14.488 2.771 21.518 1.00 95.94 130 ASP A N 1
ATOM 1032 C CA . ASP A 1 130 ? -15.092 1.666 22.263 1.00 95.94 130 ASP A CA 1
ATOM 1033 C C . ASP A 1 130 ? -16.529 1.366 21.780 1.00 95.94 130 ASP A C 1
ATOM 1035 O O . ASP A 1 130 ? -17.106 2.087 20.959 1.00 9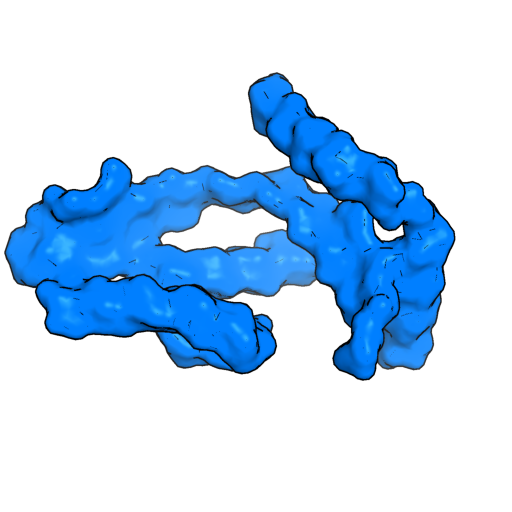5.94 130 ASP A O 1
ATOM 1039 N N . GLY A 1 131 ? -17.153 0.320 22.330 1.00 93.19 131 GLY A N 1
ATOM 1040 C CA . GLY A 1 131 ? -18.547 -0.034 22.030 1.00 93.19 131 GLY A CA 1
ATOM 1041 C C . GLY A 1 131 ? -19.594 1.010 22.461 1.00 93.19 131 GLY A C 1
ATOM 1042 O O . GLY A 1 131 ? -20.765 0.877 22.114 1.00 93.19 131 GLY A O 1
ATOM 1043 N N . LYS A 1 132 ? -19.198 2.052 23.205 1.00 94.94 132 LYS A N 1
ATOM 1044 C CA . LYS A 1 132 ? -20.035 3.200 23.592 1.00 94.94 132 LYS A CA 1
ATOM 1045 C C . LYS A 1 132 ? -19.763 4.437 22.721 1.00 94.94 132 LYS A C 1
ATOM 1047 O O . LYS A 1 132 ? -20.311 5.499 23.006 1.00 94.94 132 LYS A O 1
ATOM 1052 N N . ASN A 1 133 ? -18.970 4.302 21.654 1.00 93.56 133 ASN A N 1
ATOM 1053 C CA . ASN A 1 133 ? -18.513 5.364 20.750 1.00 93.56 133 ASN A CA 1
ATOM 1054 C C . ASN A 1 133 ? -17.563 6.411 21.364 1.00 93.56 133 ASN A C 1
ATOM 1056 O O . ASN A 1 133 ? -17.283 7.427 20.713 1.00 93.56 133 ASN A O 1
ATOM 1060 N N . ASN A 1 134 ? -17.012 6.172 22.557 1.00 96.38 134 ASN A N 1
ATOM 1061 C CA . ASN A 1 134 ? -15.980 7.043 23.120 1.00 96.38 134 ASN A CA 1
ATOM 1062 C C . ASN A 1 134 ? -14.672 6.852 22.355 1.00 96.38 134 ASN A C 1
ATOM 1064 O O . ASN A 1 134 ? -14.313 5.721 22.033 1.00 96.38 134 ASN A O 1
ATOM 1068 N N . VAL A 1 135 ? -13.950 7.942 22.088 1.00 96.44 135 VAL A N 1
ATOM 1069 C CA . VAL A 1 135 ? -12.601 7.869 21.508 1.00 96.44 135 VAL A CA 1
ATOM 1070 C C . VAL A 1 135 ? -11.644 7.349 22.575 1.00 96.44 135 VAL A C 1
ATOM 1072 O O . VAL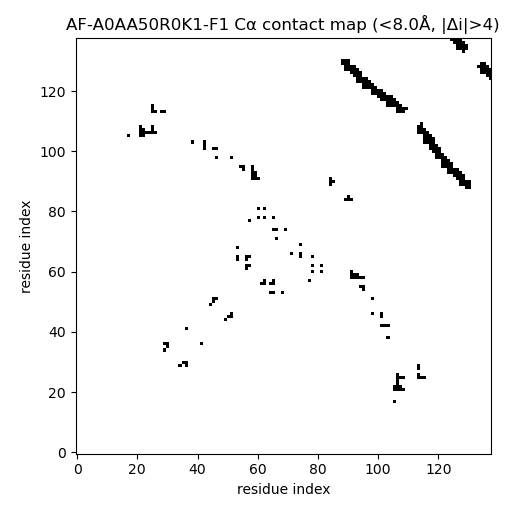 A 1 135 ? -11.566 7.928 23.658 1.00 96.44 135 VAL A O 1
ATOM 1075 N N . ILE A 1 136 ? -10.935 6.267 22.266 1.00 95.12 136 ILE A N 1
ATOM 1076 C CA . ILE A 1 136 ? -9.956 5.641 23.167 1.00 95.12 136 ILE A CA 1
ATOM 1077 C C . ILE A 1 136 ? -8.519 5.757 22.648 1.00 95.12 136 ILE A C 1
ATOM 1079 O O . ILE A 1 136 ? -7.581 5.648 23.431 1.00 95.12 136 ILE A O 1
ATOM 1083 N N . GLU A 1 137 ? -8.354 6.013 21.349 1.00 89.56 137 GLU A N 1
ATOM 1084 C CA . GLU A 1 137 ? -7.068 6.223 20.682 1.00 89.56 137 GLU A CA 1
ATOM 1085 C C . GLU A 1 137 ? -7.281 7.128 19.458 1.00 89.56 137 GLU A C 1
ATOM 1087 O O . GLU A 1 137 ? -8.328 7.034 18.804 1.00 89.56 137 GLU A O 1
ATOM 1092 N N . GLY A 1 138 ? -6.327 8.013 19.157 1.00 78.19 138 GLY A N 1
ATOM 1093 C CA . GLY A 1 138 ? -6.381 8.943 18.023 1.00 78.19 138 GLY A CA 1
ATOM 1094 C C . GLY A 1 138 ? -5.316 10.027 18.071 1.00 78.19 138 GLY A C 1
ATOM 1095 O O . GLY A 1 138 ? -4.950 10.429 19.199 1.00 78.19 138 GLY A O 1
#

Solvent-accessible surface area (backbone atoms only — not comparable to full-atom values): 7898 Å² total; per-residue (Å²): 116,70,65,60,54,49,53,52,46,54,49,54,74,51,48,89,76,70,50,77,64,43,30,52,53,20,50,52,57,48,35,73,77,37,78,85,66,45,74,68,59,52,50,48,46,35,66,75,44,54,48,54,54,53,51,50,24,59,43,56,52,37,62,68,60,40,50,79,77,35,59,68,74,59,28,55,63,62,44,50,62,45,52,51,38,52,75,74,47,37,44,57,68,31,45,80,77,48,77,45,76,74,41,85,77,47,26,40,77,49,99,91,41,68,42,76,42,70,47,66,46,72,45,66,50,60,33,31,22,44,83,83,69,47,78,78,47,102

InterPro domains:
  IPR007379 Tim44-like domain [PF04280] (24-138)
  IPR007379 Tim44-like domain [SM00978] (23-138)
  IPR032710 NTF2-like domain superfamily [SSF54427] (4-138)
  IPR039544 Tim44-like [PTHR10721] (1-138)

Secondary structure (DSSP, 8-state):
-HHHHHHHHHHHHHGGG--HHHHHHHHHHHHHH-TT--HHHHHHHIIIIIHHHHHHHHHHT-HHHHHHHS-HHHHHHHHHHHHHHHHTT-EE--EEEEEEEEEEEEEEEETTEEEEEEEEEEEEE--EE-TT--EEE-

Foldseek 3Di:
DVVVVVVVVVCVVCVVVDDPVQQVVLVVQVCVVPVPDDPVVVLVCCVPPLVVQCVVCLQQVVLVSVVVNDDPVVSVVSNVVSVVCVVQQKGRPKDWDDKADWDFNGWHQDPVGIDTDIDIDTDMDGFMAHNVRDTPDD

Sequence (138 aa):
RASRFMTEKVSSLFGNIFEKTELSKTLTEVCKIDPNFTAQKFIQDCANDIIPNILEAMVRGDLEILKDWCYEGVYNILATPIKQCRQLGYKLDSKILDIEQIELVMGKMMDQGPVLVVTFQSQQIMCVRDGKNNVIEG

Mean predicted aligned error: 6.99 Å

pLDDT: mean 88.37, std 14.51, range [46.94, 97.69]

Nearest PDB structures (foldseek):
  2cw9-assembly1_A  TM=9.309E-01  e=2.331E-15  Homo sapiens
  8scx-assembly1_C  TM=8.416E-01  e=5.635E-09  Saccharomyces cerevisiae
  2fxt-assembly1_A-2  TM=8.834E-01  e=5.328E-08  Saccharomyces cerevisiae
  3qk9-assembly1_A  TM=7.982E-01  e=3.897E-07  Saccharomyces cerevisiae
  5u9o-assembly1_H  TM=6.964E-01  e=1.562E-01  Arabidopsis thaliana

Organism: NCBI:txid2839274

Radius of gyration: 17.75 Å; Cα contacts (8 Å, |Δi|>4): 164; chains: 1; bounding box: 44×37×47 Å